Protein AF-A0A963WR37-F1 (afdb_monomer)

Foldseek 3Di:
DDDDLVNLVVLLVVLVVLVCVLVVPPADDPRNVVSVVVNVVSVVVNVVSVVVVVVVVVVVVVD

Structure (mmCIF, N/CA/C/O backbone):
data_AF-A0A963WR37-F1
#
_entry.id   AF-A0A963WR37-F1
#
loop_
_atom_site.group_PDB
_atom_site.id
_atom_site.type_symbol
_atom_site.label_atom_id
_atom_site.label_alt_id
_atom_site.label_comp_id
_atom_site.label_asym_id
_atom_site.label_entity_id
_atom_site.label_seq_id
_atom_site.pdbx_PDB_ins_code
_atom_site.Cartn_x
_atom_site.Cartn_y
_atom_site.Cartn_z
_atom_site.occupancy
_atom_site.B_iso_or_equiv
_atom_site.auth_seq_id
_atom_site.auth_comp_id
_atom_site.auth_asym_id
_atom_site.auth_atom_id
_atom_site.pdbx_PDB_model_num
ATOM 1 N N . MET A 1 1 ? -13.789 15.600 10.882 1.00 58.03 1 MET A N 1
ATOM 2 C CA . MET A 1 1 ? -13.918 14.905 9.584 1.00 58.03 1 MET A CA 1
ATOM 3 C C . MET A 1 1 ? -13.492 13.464 9.809 1.00 58.03 1 MET A C 1
ATOM 5 O O . MET A 1 1 ? -12.346 13.261 10.184 1.00 58.03 1 MET A O 1
ATOM 9 N N . THR A 1 2 ? -14.393 12.491 9.674 1.00 81.88 2 THR A N 1
ATOM 10 C CA . THR A 1 2 ? -14.060 11.070 9.879 1.00 81.88 2 THR A CA 1
ATOM 11 C C . THR A 1 2 ? -13.797 10.431 8.525 1.00 81.88 2 THR A C 1
ATOM 13 O O . THR A 1 2 ? -14.641 10.520 7.637 1.00 81.88 2 THR A O 1
ATOM 16 N N . ILE A 1 3 ? -12.631 9.809 8.350 1.00 84.75 3 ILE A N 1
ATOM 17 C CA . ILE A 1 3 ? -12.332 9.020 7.150 1.00 84.75 3 ILE A CA 1
ATOM 18 C C . ILE A 1 3 ? -13.078 7.673 7.266 1.00 84.75 3 ILE A C 1
ATOM 20 O O . ILE A 1 3 ? -12.882 6.984 8.277 1.00 84.75 3 ILE A O 1
ATOM 24 N N . PRO A 1 4 ? -13.927 7.299 6.286 1.00 93.44 4 PRO A N 1
ATOM 25 C CA . PRO A 1 4 ? -14.594 5.993 6.242 1.00 93.44 4 PRO A CA 1
ATOM 26 C C . PRO A 1 4 ? -13.600 4.823 6.220 1.00 93.44 4 PRO A C 1
ATOM 28 O O . PRO A 1 4 ? -12.517 4.965 5.658 1.00 93.44 4 PRO A O 1
ATOM 31 N N . ALA A 1 5 ? -13.967 3.665 6.780 1.00 91.38 5 ALA A N 1
ATOM 32 C CA . ALA A 1 5 ? -13.117 2.463 6.764 1.00 91.38 5 ALA A CA 1
ATOM 33 C C . ALA A 1 5 ? -12.754 2.034 5.330 1.00 91.38 5 ALA A C 1
ATOM 35 O O . ALA A 1 5 ? -11.582 1.871 5.017 1.00 91.38 5 ALA A O 1
ATOM 36 N N . GLU A 1 6 ? -13.734 2.047 4.425 1.00 93.75 6 GLU A N 1
ATOM 37 C CA . GLU A 1 6 ? -13.554 1.729 3.001 1.00 93.75 6 GLU A CA 1
ATOM 38 C C . GLU A 1 6 ? -12.475 2.588 2.325 1.00 93.75 6 GLU A C 1
ATOM 40 O O . GLU A 1 6 ? -11.785 2.133 1.418 1.00 93.75 6 GLU A O 1
ATOM 45 N N . ARG A 1 7 ? -12.312 3.849 2.751 1.00 94.56 7 ARG A N 1
ATOM 46 C CA . ARG A 1 7 ? -11.266 4.737 2.221 1.00 94.56 7 ARG A CA 1
ATOM 47 C C . ARG A 1 7 ? -9.879 4.316 2.702 1.00 94.56 7 ARG A C 1
ATOM 49 O O . ARG A 1 7 ? -8.933 4.459 1.936 1.00 94.56 7 ARG A O 1
ATOM 56 N N . LEU A 1 8 ? -9.756 3.824 3.935 1.00 94.44 8 LEU A N 1
ATOM 57 C CA . LEU A 1 8 ? -8.497 3.292 4.465 1.00 94.44 8 LEU A CA 1
ATOM 58 C C . LEU A 1 8 ? -8.119 2.005 3.725 1.00 94.44 8 LEU A C 1
ATOM 60 O O . LEU A 1 8 ? -6.994 1.894 3.242 1.00 94.44 8 LEU A O 1
ATOM 64 N N . ASP A 1 9 ? -9.088 1.113 3.515 1.00 94.62 9 ASP A N 1
ATOM 65 C CA . ASP A 1 9 ? -8.882 -0.127 2.760 1.00 94.62 9 ASP A CA 1
ATOM 66 C C . ASP A 1 9 ? -8.486 0.151 1.303 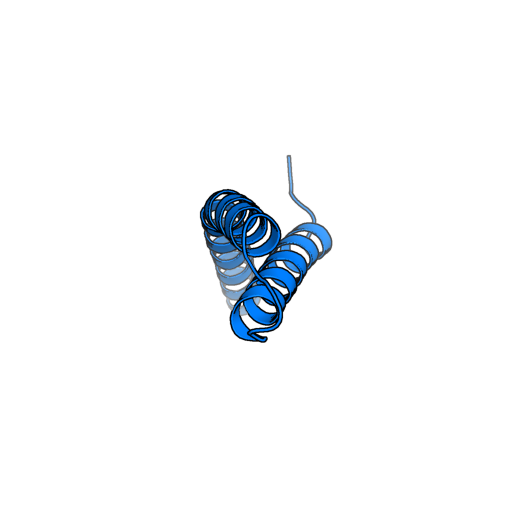1.00 94.62 9 ASP A C 1
ATOM 68 O O . ASP A 1 9 ? -7.581 -0.482 0.765 1.00 94.62 9 ASP A O 1
ATOM 72 N N . GLN A 1 10 ? -9.102 1.151 0.661 1.00 96.00 10 GLN A N 1
ATOM 73 C CA . GLN A 1 10 ? -8.719 1.585 -0.688 1.00 96.00 10 GLN A CA 1
ATOM 74 C C . GLN A 1 10 ? -7.273 2.086 -0.754 1.00 96.00 10 GLN A C 1
ATOM 76 O O . GLN A 1 10 ? -6.582 1.821 -1.737 1.00 96.00 10 GLN A O 1
ATOM 81 N N . ILE A 1 11 ? -6.809 2.823 0.261 1.00 95.62 11 ILE A N 1
ATOM 82 C CA . ILE A 1 11 ? -5.419 3.293 0.326 1.00 95.62 11 ILE A CA 1
ATOM 83 C C . ILE A 1 11 ? -4.475 2.095 0.448 1.00 95.62 11 ILE A C 1
ATOM 85 O O . ILE A 1 11 ? -3.519 2.002 -0.321 1.00 95.62 11 ILE A O 1
ATOM 89 N N . ALA A 1 12 ? -4.771 1.164 1.358 1.00 94.38 12 ALA A N 1
ATOM 90 C CA . ALA A 1 12 ? -3.976 -0.045 1.550 1.00 94.38 12 ALA A CA 1
ATOM 91 C C . ALA A 1 12 ? -3.924 -0.903 0.275 1.00 94.38 12 ALA A C 1
ATOM 93 O O . ALA A 1 12 ? -2.853 -1.350 -0.131 1.00 94.38 12 ALA A O 1
ATOM 94 N N . HIS A 1 13 ? -5.060 -1.069 -0.407 1.00 96.56 13 HIS A N 1
ATOM 95 C CA . HIS A 1 13 ? -5.137 -1.835 -1.647 1.00 96.56 13 HIS A CA 1
ATOM 96 C C . HIS A 1 13 ? -4.289 -1.214 -2.760 1.00 96.56 13 HIS A C 1
ATOM 98 O O . HIS A 1 13 ? -3.471 -1.902 -3.364 1.00 96.56 13 HIS A O 1
ATOM 104 N N . ARG A 1 14 ? -4.416 0.100 -2.984 1.00 96.00 14 ARG A N 1
ATOM 105 C CA . ARG A 1 14 ? -3.626 0.811 -4.002 1.00 96.00 14 ARG A CA 1
ATOM 106 C C . ARG A 1 14 ? -2.127 0.734 -3.732 1.00 96.00 14 ARG A C 1
ATOM 108 O O . ARG A 1 14 ? -1.343 0.664 -4.674 1.00 96.00 14 ARG A O 1
ATOM 115 N N . PHE A 1 15 ? -1.732 0.766 -2.462 1.00 96.50 15 PHE A N 1
ATOM 116 C CA . PHE A 1 15 ? -0.335 0.618 -2.077 1.00 96.50 15 PHE A CA 1
ATOM 117 C C . PHE A 1 15 ? 0.185 -0.793 -2.384 1.00 96.50 15 PHE A C 1
ATOM 119 O O . PHE A 1 15 ? 1.204 -0.929 -3.057 1.00 96.50 15 PHE A O 1
ATOM 126 N N . ALA A 1 16 ? -0.571 -1.830 -2.013 1.00 95.69 16 ALA A N 1
ATOM 127 C CA . ALA A 1 16 ? -0.221 -3.219 -2.305 1.00 95.69 16 ALA A CA 1
ATOM 128 C C . ALA A 1 16 ? -0.154 -3.517 -3.816 1.00 95.69 16 ALA A C 1
ATOM 130 O O . ALA A 1 16 ? 0.735 -4.234 -4.274 1.00 95.69 16 ALA A O 1
ATOM 131 N N . GLU A 1 17 ? -1.063 -2.950 -4.616 1.00 95.56 17 GLU A N 1
ATOM 132 C CA . GLU A 1 17 ? -1.019 -3.063 -6.080 1.00 95.56 17 GLU A CA 1
ATOM 133 C C . GLU A 1 17 ? 0.255 -2.441 -6.662 1.00 95.56 17 GLU A C 1
ATOM 135 O O . GLU A 1 17 ? 0.873 -3.004 -7.569 1.00 95.56 17 GLU A O 1
ATOM 140 N N . LEU A 1 18 ? 0.662 -1.283 -6.140 1.00 95.25 18 LEU A N 1
ATOM 141 C CA . LEU A 1 18 ? 1.858 -0.586 -6.592 1.00 95.25 18 LEU A CA 1
ATOM 142 C C . LEU A 1 18 ? 3.135 -1.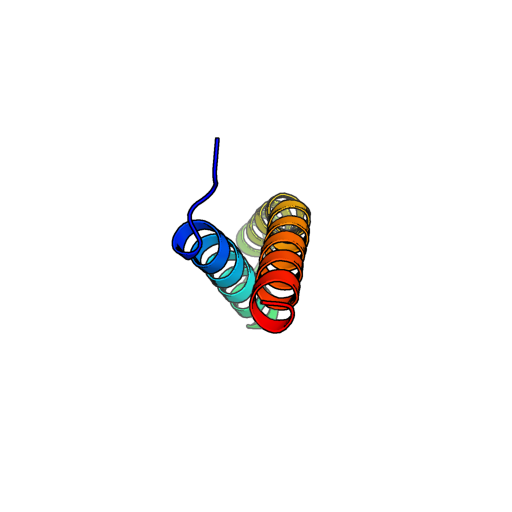345 -6.212 1.00 95.25 18 LEU A C 1
ATOM 144 O O . LEU A 1 18 ? 4.008 -1.516 -7.065 1.00 95.25 18 LEU A O 1
ATOM 148 N N . GLU A 1 19 ? 3.208 -1.873 -4.989 1.00 94.56 19 GLU A N 1
ATOM 149 C CA . GLU A 1 19 ? 4.281 -2.775 -4.553 1.00 94.56 19 GLU A CA 1
ATOM 150 C C . GLU A 1 19 ? 4.377 -4.011 -5.444 1.00 94.56 19 GLU A C 1
ATOM 152 O O . GLU A 1 19 ? 5.453 -4.328 -5.952 1.00 94.56 19 GLU A O 1
ATOM 157 N N . ALA A 1 20 ? 3.248 -4.680 -5.698 1.00 95.25 20 ALA A N 1
ATOM 158 C CA . ALA A 1 20 ? 3.202 -5.853 -6.563 1.00 95.25 20 ALA A CA 1
ATOM 159 C C . ALA A 1 20 ? 3.677 -5.520 -7.983 1.00 95.25 20 ALA A C 1
ATOM 161 O O . ALA A 1 20 ? 4.446 -6.273 -8.585 1.00 95.25 20 ALA A O 1
ATOM 162 N N . ARG A 1 21 ? 3.272 -4.361 -8.515 1.00 92.62 21 ARG A N 1
ATOM 163 C CA . ARG A 1 21 ? 3.698 -3.893 -9.835 1.00 92.62 21 ARG A CA 1
ATOM 164 C C . ARG A 1 21 ? 5.202 -3.622 -9.885 1.00 92.62 21 ARG A C 1
ATOM 166 O O . ARG A 1 21 ? 5.839 -4.008 -10.862 1.00 92.62 21 ARG A O 1
ATOM 173 N N . MET A 1 22 ? 5.783 -3.014 -8.854 1.00 92.75 22 MET A N 1
ATOM 174 C CA . MET A 1 22 ? 7.231 -2.790 -8.766 1.00 92.75 22 MET A CA 1
ATOM 175 C C . MET A 1 22 ? 8.013 -4.099 -8.598 1.00 92.75 22 MET A C 1
ATOM 177 O O . MET A 1 22 ? 9.044 -4.282 -9.243 1.00 92.75 22 MET A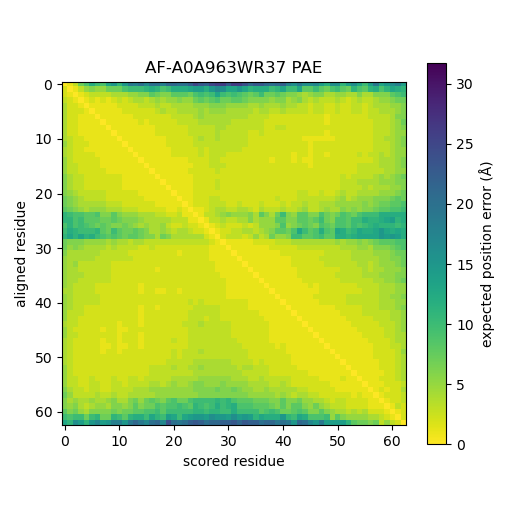 O 1
ATOM 181 N N . ALA A 1 23 ? 7.497 -5.032 -7.797 1.00 93.44 23 ALA A N 1
ATOM 182 C CA . ALA A 1 23 ? 8.106 -6.340 -7.559 1.00 93.44 23 ALA A CA 1
ATOM 183 C C . ALA A 1 23 ? 7.968 -7.309 -8.746 1.00 93.44 23 ALA A C 1
ATOM 185 O O . ALA A 1 23 ? 8.732 -8.267 -8.844 1.00 93.44 23 ALA A O 1
ATOM 186 N N . SER A 1 24 ? 7.027 -7.063 -9.664 1.00 93.25 24 SER A N 1
ATOM 187 C CA . SER A 1 24 ? 6.779 -7.921 -10.832 1.00 93.25 24 SER A CA 1
ATOM 188 C C . SER A 1 24 ? 7.972 -8.038 -11.790 1.00 93.25 24 SER A C 1
ATOM 190 O O . SER A 1 24 ? 8.018 -8.964 -12.597 1.00 93.25 24 SER A O 1
ATOM 192 N N . GLY A 1 25 ? 8.919 -7.094 -11.734 1.00 88.75 25 GLY A N 1
ATOM 193 C CA . GLY A 1 25 ? 10.074 -7.048 -12.631 1.00 88.75 25 GLY A CA 1
ATOM 194 C C . GLY A 1 25 ? 9.734 -6.692 -14.082 1.00 88.75 25 GLY A C 1
ATOM 195 O O . GLY A 1 25 ? 10.615 -6.745 -14.932 1.00 88.75 25 GLY A O 1
ATOM 196 N N . THR A 1 26 ? 8.485 -6.319 -14.386 1.00 91.00 26 THR A N 1
ATOM 197 C CA . THR A 1 26 ? 8.046 -5.978 -15.753 1.00 91.00 26 THR A CA 1
ATOM 198 C C . THR A 1 26 ? 8.113 -4.480 -16.062 1.00 91.00 26 THR A C 1
ATOM 200 O O . THR A 1 26 ? 7.681 -4.054 -17.132 1.00 91.00 26 THR A O 1
ATOM 203 N N . LEU A 1 27 ? 8.557 -3.655 -15.111 1.00 91.00 27 LEU A N 1
ATOM 204 C CA . LEU A 1 27 ? 8.692 -2.210 -15.282 1.00 91.00 27 LEU A CA 1
ATOM 205 C C . LEU A 1 27 ? 10.125 -1.856 -15.679 1.00 91.00 27 LEU A C 1
ATOM 207 O O . LEU A 1 27 ? 11.063 -2.202 -14.968 1.00 91.00 27 LEU A O 1
ATOM 211 N N . GLU A 1 28 ? 10.282 -1.101 -16.766 1.00 92.75 28 GLU A N 1
ATOM 212 C CA . GLU A 1 28 ? 11.586 -0.649 -17.260 1.00 92.75 28 GLU A CA 1
ATOM 213 C C . GLU A 1 28 ? 11.618 0.871 -17.469 1.00 92.75 28 GLU A C 1
ATOM 215 O O . GLU A 1 28 ? 10.594 1.503 -17.750 1.00 92.75 28 GLU A O 1
ATOM 220 N N . GLY A 1 29 ? 12.813 1.457 -17.330 1.00 92.50 29 GLY A N 1
ATOM 221 C CA . GLY A 1 29 ? 13.082 2.869 -17.613 1.00 92.50 29 GLY A CA 1
ATOM 222 C C . GLY A 1 29 ? 12.133 3.825 -16.886 1.00 92.50 29 GLY A C 1
ATOM 223 O O . GLY A 1 29 ? 11.964 3.755 -15.666 1.00 92.50 29 GLY A O 1
ATOM 224 N N . ASP A 1 30 ? 11.489 4.706 -17.651 1.00 93.81 30 ASP A N 1
ATOM 225 C CA . ASP A 1 30 ? 10.589 5.743 -17.136 1.00 93.81 30 ASP A CA 1
ATOM 226 C C . ASP A 1 30 ? 9.392 5.173 -16.362 1.00 93.81 30 ASP A C 1
ATOM 228 O O . ASP A 1 30 ? 8.930 5.786 -15.398 1.00 93.81 30 ASP A O 1
ATOM 232 N N . ALA A 1 31 ? 8.911 3.978 -16.725 1.00 92.94 31 ALA A N 1
ATOM 233 C CA . ALA A 1 31 ? 7.783 3.348 -16.043 1.00 92.94 31 ALA A CA 1
ATOM 234 C C . ALA A 1 31 ? 8.148 2.908 -14.615 1.00 92.94 31 ALA A C 1
ATOM 236 O O . ALA A 1 31 ? 7.330 3.041 -13.704 1.00 92.94 31 ALA A O 1
ATOM 237 N N . PHE A 1 32 ? 9.379 2.428 -14.405 1.00 93.88 32 PHE A N 1
ATOM 238 C CA . PHE A 1 32 ? 9.883 2.084 -13.073 1.00 93.88 32 PHE A CA 1
ATOM 239 C C . PHE A 1 32 ? 10.129 3.334 -12.225 1.00 93.88 32 PHE A C 1
ATOM 241 O O . PHE A 1 32 ? 9.750 3.375 -11.053 1.00 93.88 32 PHE A O 1
ATOM 248 N N . VAL A 1 33 ? 10.723 4.375 -12.821 1.00 95.25 33 VAL A N 1
ATOM 249 C CA . VAL A 1 33 ? 10.967 5.653 -12.134 1.00 95.25 33 VAL A CA 1
ATOM 250 C C . VAL A 1 33 ? 9.651 6.265 -11.670 1.00 95.25 33 VAL A C 1
ATOM 252 O O . VAL A 1 33 ? 9.565 6.721 -10.531 1.00 95.25 33 VAL A O 1
ATOM 255 N N . GLN A 1 34 ? 8.620 6.241 -12.517 1.00 95.31 34 GLN A N 1
ATOM 256 C CA . GLN A 1 34 ? 7.339 6.813 -12.137 1.00 95.31 34 GLN A CA 1
ATOM 257 C C . GLN A 1 34 ? 6.620 5.994 -11.067 1.00 95.31 34 GLN A C 1
ATOM 259 O O . GLN A 1 34 ? 6.176 6.571 -10.079 1.00 95.31 34 GLN A O 1
ATOM 264 N N . ALA A 1 35 ? 6.599 4.664 -11.190 1.00 94.50 35 ALA A N 1
ATOM 265 C CA . ALA A 1 35 ? 6.059 3.807 -10.136 1.00 94.50 35 ALA A CA 1
ATOM 266 C C . ALA A 1 35 ? 6.782 4.016 -8.793 1.00 94.50 35 ALA A C 1
ATOM 268 O O . ALA A 1 35 ? 6.136 4.060 -7.752 1.00 94.50 35 ALA A O 1
ATOM 269 N N . SER A 1 36 ? 8.103 4.226 -8.812 1.00 94.38 36 SER A N 1
ATOM 270 C CA . SER A 1 36 ? 8.880 4.502 -7.596 1.00 94.38 36 SER A CA 1
ATOM 271 C C . SER A 1 36 ? 8.513 5.840 -6.946 1.00 94.38 36 SER A C 1
ATOM 273 O O . SER A 1 36 ? 8.511 5.945 -5.721 1.00 94.38 36 SER A O 1
ATOM 275 N N . ARG A 1 37 ? 8.198 6.869 -7.743 1.00 96.44 37 ARG A N 1
ATOM 276 C CA . ARG A 1 37 ? 7.737 8.169 -7.227 1.00 96.44 37 ARG A CA 1
ATOM 277 C C . ARG A 1 37 ? 6.351 8.054 -6.615 1.00 96.44 37 ARG A C 1
ATOM 279 O O . ARG A 1 37 ? 6.168 8.461 -5.473 1.00 96.44 37 ARG A O 1
ATOM 286 N N . ASP A 1 38 ? 5.426 7.428 -7.341 1.00 95.94 38 ASP A N 1
ATOM 287 C CA . ASP A 1 38 ? 4.072 7.166 -6.853 1.00 95.94 38 ASP A CA 1
ATOM 288 C C . ASP A 1 38 ? 4.118 6.365 -5.538 1.00 95.94 38 ASP A C 1
ATOM 290 O O . ASP A 1 38 ? 3.351 6.632 -4.614 1.00 95.94 38 ASP A O 1
ATOM 294 N N . TYR A 1 39 ? 5.058 5.420 -5.424 1.00 95.69 39 TYR A N 1
ATOM 295 C CA . TYR A 1 39 ? 5.258 4.617 -4.220 1.00 95.69 39 TYR A CA 1
ATOM 296 C C . TYR A 1 39 ? 5.733 5.480 -3.054 1.00 95.69 39 TYR A C 1
ATOM 298 O O . TYR A 1 39 ? 5.135 5.431 -1.983 1.00 95.69 39 TYR A O 1
ATOM 306 N N . ALA A 1 40 ? 6.758 6.309 -3.265 1.00 97.12 40 ALA A N 1
ATOM 307 C CA . ALA A 1 40 ? 7.299 7.182 -2.226 1.00 97.12 40 ALA A CA 1
ATOM 308 C C . ALA A 1 40 ? 6.272 8.211 -1.717 1.00 97.12 40 ALA A C 1
ATOM 310 O O . ALA A 1 40 ? 6.292 8.579 -0.544 1.00 97.12 40 ALA A O 1
ATOM 311 N N . GLU A 1 41 ? 5.364 8.667 -2.581 1.00 96.50 41 GLU A N 1
ATOM 312 C CA . GLU A 1 4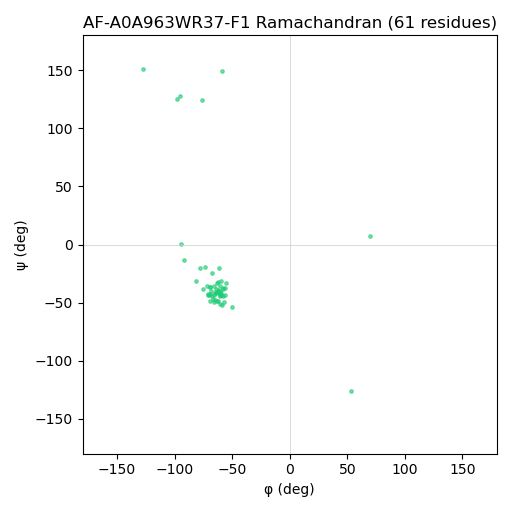1 ? 4.272 9.566 -2.197 1.00 96.50 41 GLU A CA 1
ATOM 313 C C . GLU A 1 41 ? 3.159 8.837 -1.432 1.00 96.50 41 GLU A C 1
ATOM 315 O O . GLU A 1 41 ? 2.601 9.380 -0.474 1.00 96.50 41 GLU A O 1
ATOM 320 N N . LEU A 1 42 ? 2.835 7.604 -1.834 1.00 96.56 42 LEU A N 1
ATOM 321 C CA . LEU A 1 42 ? 1.745 6.833 -1.241 1.00 96.56 42 LEU A CA 1
ATOM 322 C C . LEU A 1 42 ? 2.141 6.135 0.070 1.00 96.56 42 LEU A C 1
ATOM 324 O O . LEU A 1 42 ? 1.297 5.999 0.955 1.00 96.56 42 LEU A O 1
ATOM 328 N N . GLU A 1 43 ? 3.405 5.740 0.229 1.00 96.75 43 GLU A N 1
ATOM 329 C CA . GLU A 1 43 ? 3.938 5.050 1.411 1.00 96.75 43 GLU A CA 1
ATOM 330 C C . GLU A 1 43 ? 3.592 5.737 2.748 1.00 96.75 43 GLU A C 1
ATOM 332 O O . GLU A 1 43 ? 3.022 5.070 3.620 1.00 96.75 43 GLU A O 1
ATOM 337 N N . PRO A 1 44 ? 3.872 7.040 2.967 1.00 97.25 44 PRO A N 1
ATOM 338 C CA . PRO A 1 44 ? 3.550 7.682 4.241 1.00 97.25 44 PRO A CA 1
ATOM 339 C C . PRO A 1 44 ? 2.041 7.712 4.510 1.00 97.25 44 PRO A C 1
ATOM 341 O O . PRO A 1 44 ? 1.615 7.589 5.657 1.00 97.25 44 PRO A O 1
ATOM 344 N N . VAL A 1 45 ? 1.219 7.832 3.465 1.00 96.44 45 VAL A N 1
ATOM 345 C CA . VAL A 1 45 ? -0.244 7.844 3.590 1.00 96.44 45 VAL A CA 1
ATOM 346 C C . VAL A 1 45 ? -0.767 6.455 3.955 1.00 96.44 45 VAL A C 1
ATOM 348 O O . VAL A 1 45 ? -1.621 6.336 4.833 1.00 96.44 45 VAL A O 1
ATOM 351 N N . ALA A 1 46 ? -0.240 5.405 3.323 1.00 96.25 46 ALA A N 1
ATOM 352 C CA . ALA A 1 46 ? -0.608 4.021 3.602 1.00 96.25 46 ALA A CA 1
ATOM 353 C C . ALA A 1 46 ? -0.230 3.598 5.028 1.00 96.25 46 ALA A C 1
ATOM 355 O O . ALA A 1 46 ? -1.042 2.976 5.711 1.00 96.25 46 ALA A O 1
ATOM 356 N N . LYS A 1 47 ? 0.948 4.011 5.513 1.00 96.75 47 LYS A N 1
ATOM 357 C CA . LYS A 1 47 ? 1.385 3.768 6.897 1.00 96.75 47 LYS A CA 1
ATOM 358 C C . LYS A 1 47 ? 0.422 4.372 7.917 1.00 96.75 47 LYS A C 1
ATOM 360 O O . LYS A 1 47 ? -0.086 3.658 8.775 1.00 96.75 47 LYS A O 1
ATOM 365 N N . VAL A 1 48 ? 0.095 5.656 7.771 1.00 96.81 48 VAL A N 1
ATOM 366 C CA . VAL A 1 48 ? -0.850 6.328 8.678 1.00 96.81 48 VAL A CA 1
ATOM 367 C C . VAL A 1 48 ? -2.252 5.716 8.577 1.00 96.81 48 VAL A C 1
ATOM 369 O O . VAL A 1 48 ? -2.936 5.566 9.587 1.00 96.81 48 VAL A O 1
ATOM 372 N N . ALA A 1 49 ? -2.700 5.329 7.378 1.00 95.44 49 ALA A N 1
ATOM 373 C CA . ALA A 1 49 ? -3.991 4.664 7.207 1.00 95.44 49 ALA A CA 1
ATOM 374 C C . ALA A 1 49 ? -4.055 3.322 7.959 1.00 95.44 49 ALA A C 1
ATOM 376 O O . ALA A 1 49 ? -5.058 3.051 8.624 1.00 95.44 49 ALA A O 1
ATOM 377 N N . ALA A 1 50 ? -2.979 2.531 7.908 1.00 95.31 50 ALA A N 1
ATOM 378 C CA . ALA A 1 50 ? -2.862 1.274 8.640 1.00 95.31 50 ALA A CA 1
ATOM 379 C C . ALA A 1 50 ? -2.862 1.491 10.162 1.00 95.31 50 ALA A C 1
ATOM 381 O O . ALA A 1 50 ? -3.565 0.782 10.878 1.00 95.31 50 ALA A O 1
ATOM 382 N N . GLU A 1 51 ? -2.154 2.509 10.659 1.00 95.88 51 GLU A N 1
ATOM 383 C CA . GLU A 1 51 ? -2.176 2.879 12.082 1.00 95.88 51 GLU A CA 1
ATOM 384 C C . GLU A 1 51 ? -3.588 3.256 12.552 1.00 95.88 51 GLU A C 1
ATOM 386 O O . GLU A 1 51 ? -4.042 2.808 13.604 1.00 95.88 51 GLU A O 1
ATOM 391 N N . VAL A 1 52 ? -4.329 4.038 11.758 1.00 94.75 52 VAL A N 1
ATOM 392 C CA . VAL A 1 52 ? -5.725 4.394 12.066 1.00 94.75 52 VAL A CA 1
ATOM 393 C C . VAL A 1 52 ? -6.621 3.161 12.103 1.00 94.75 52 VAL A C 1
ATOM 395 O O . VAL A 1 52 ? -7.494 3.067 12.967 1.00 94.75 52 VAL A O 1
ATOM 398 N N . GLN A 1 53 ? -6.438 2.228 11.171 1.00 93.12 53 GLN A N 1
ATOM 399 C CA . GLN A 1 53 ? -7.206 0.989 11.136 1.00 93.12 5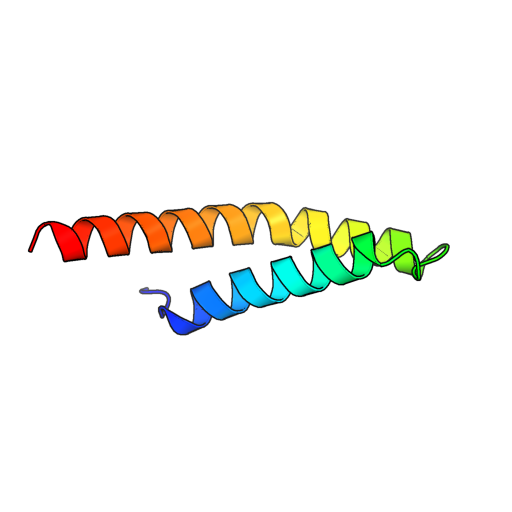3 GLN A CA 1
ATOM 400 C C . GLN A 1 53 ? -6.903 0.107 12.354 1.00 93.12 53 GLN A C 1
ATOM 402 O O . GLN A 1 53 ? -7.842 -0.380 12.980 1.00 93.12 53 GLN A O 1
ATOM 407 N N . ALA A 1 54 ? -5.628 -0.021 12.734 1.00 94.12 54 ALA A N 1
ATOM 408 C CA . ALA A 1 54 ? -5.201 -0.753 13.924 1.00 94.12 54 ALA A CA 1
ATOM 409 C C . ALA A 1 54 ? -5.794 -0.153 15.207 1.00 94.12 54 ALA A C 1
ATOM 411 O O . ALA A 1 54 ? -6.484 -0.855 15.939 1.00 94.12 54 ALA A O 1
ATOM 412 N N . MET A 1 55 ? -5.651 1.162 15.417 1.00 93.75 55 MET A N 1
ATOM 413 C CA . MET A 1 55 ? -6.223 1.850 16.584 1.00 93.75 55 MET A CA 1
ATOM 414 C C . MET A 1 55 ? -7.747 1.682 16.68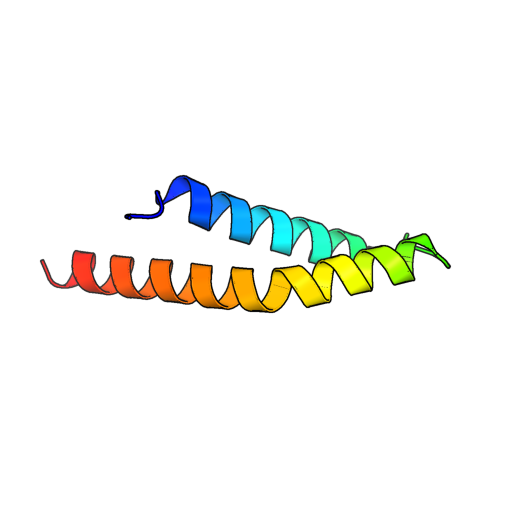1 1.00 93.75 55 MET A C 1
ATOM 416 O O . MET A 1 55 ? -8.295 1.550 17.771 1.00 93.75 55 MET A O 1
ATOM 420 N N . ARG A 1 56 ? -8.461 1.689 15.546 1.00 93.00 56 ARG A N 1
ATOM 421 C CA . ARG A 1 56 ? -9.916 1.450 15.526 1.00 93.00 56 ARG A CA 1
ATOM 422 C C . ARG A 1 56 ? -10.274 0.006 15.873 1.00 93.00 56 ARG A C 1
ATOM 424 O O . ARG A 1 56 ? -11.291 -0.201 16.526 1.00 93.00 56 ARG A O 1
ATOM 431 N N . GLY A 1 57 ? -9.466 -0.958 15.434 1.00 91.94 57 GLY A N 1
ATOM 432 C CA . GLY A 1 57 ? -9.608 -2.362 15.813 1.00 91.94 57 GLY A CA 1
ATOM 433 C C . GLY A 1 57 ? -9.419 -2.557 17.315 1.00 91.94 57 GLY A C 1
ATOM 434 O O . GLY A 1 57 ? -10.294 -3.120 17.960 1.00 91.94 57 GLY A O 1
ATOM 435 N N . GLU A 1 58 ? -8.348 -1.989 17.876 1.00 93.12 58 GLU A N 1
ATOM 436 C CA . GLU A 1 58 ? -8.070 -2.026 19.318 1.00 93.12 58 GLU A CA 1
ATOM 437 C C . GLU A 1 58 ? -9.225 -1.444 20.144 1.00 93.12 58 GLU A C 1
ATOM 439 O O . GLU A 1 58 ? -9.627 -2.038 21.137 1.00 93.12 58 GLU A O 1
ATOM 444 N N . ILE A 1 59 ? -9.811 -0.313 19.726 1.00 91.25 59 ILE A N 1
ATOM 445 C CA . ILE A 1 59 ? -10.986 0.261 20.405 1.00 91.25 59 ILE A CA 1
ATOM 446 C C . ILE A 1 59 ? -12.170 -0.713 20.379 1.00 91.25 59 ILE A C 1
ATOM 448 O O . ILE A 1 59 ? -12.810 -0.901 21.407 1.00 91.25 59 ILE A O 1
ATOM 452 N N . GLY A 1 60 ? -12.448 -1.344 19.236 1.00 89.25 60 GLY A N 1
ATOM 453 C CA . GLY A 1 60 ? -13.551 -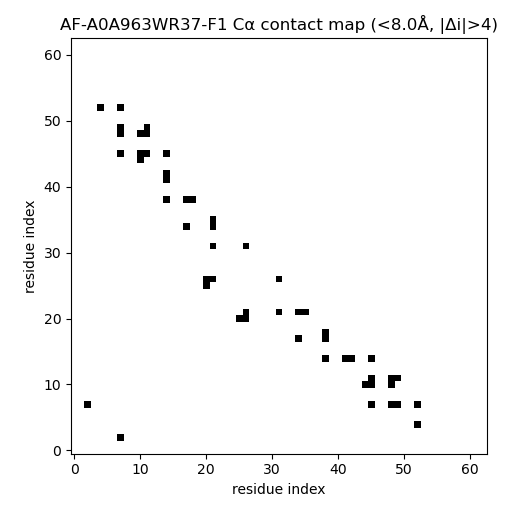2.300 19.110 1.00 89.25 60 GLY A CA 1
ATOM 454 C C . GLY A 1 60 ? -13.357 -3.593 19.910 1.00 89.25 60 GLY A C 1
ATOM 455 O O . GLY A 1 60 ? -14.340 -4.229 20.265 1.00 89.25 60 GLY A O 1
ATOM 456 N N . GLU A 1 61 ? -12.116 -3.985 20.207 1.00 88.44 61 GLU A N 1
ATOM 457 C CA . GLU A 1 61 ? -11.809 -5.127 21.084 1.00 88.44 61 GLU A CA 1
ATOM 458 C C . GLU A 1 61 ? -11.964 -4.799 22.579 1.00 88.44 61 GLU A C 1
ATOM 460 O O . GLU A 1 61 ? -12.080 -5.710 23.401 1.00 88.44 61 GLU A O 1
ATOM 465 N N . LEU A 1 62 ? -11.934 -3.512 22.939 1.00 85.19 62 LEU A N 1
ATOM 466 C CA . LEU A 1 62 ? -12.045 -3.029 24.319 1.00 85.19 62 LEU A CA 1
ATOM 467 C C . LEU A 1 62 ? -13.492 -2.718 24.751 1.00 85.19 62 LEU A C 1
ATOM 469 O O . LEU A 1 62 ? -13.717 -2.522 25.949 1.00 85.19 62 LEU A O 1
ATOM 473 N N . GLU A 1 63 ? -14.438 -2.647 23.809 1.00 66.44 63 GLU A N 1
ATOM 474 C CA . GLU A 1 63 ? -15.885 -2.448 24.038 1.00 66.44 63 GLU A CA 1
ATOM 475 C C . GLU A 1 63 ? -16.635 -3.770 24.279 1.00 66.44 63 GLU A C 1
ATOM 477 O O . GLU A 1 63 ? -17.513 -3.778 25.177 1.00 66.44 63 GLU A O 1
#

Mean predicted aligned error: 3.78 Å

pLDDT: mean 92.79, std 6.33, range [58.03, 97.25]

Sequence (63 aa):
MTIPAERLDQIAHRFAELE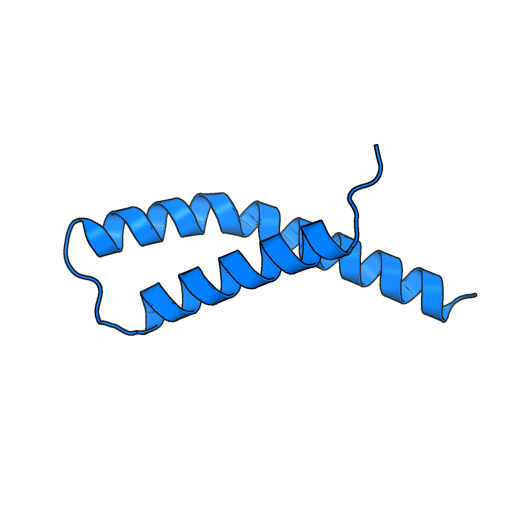ARMASGTLEGDAFVQASRDYAELEPVAKVAAEVQAMRGEIGELE

Secondary structure (DSSP, 8-state):
-PPPHHHHHHHHHHHHHHHHHHHTS---THHHHHHHHHHHHHHHHHHHHHHHHHHHHHHHHH-

Radius of gyration: 14.63 Å; Cα contacts (8 Å, |Δi|>4):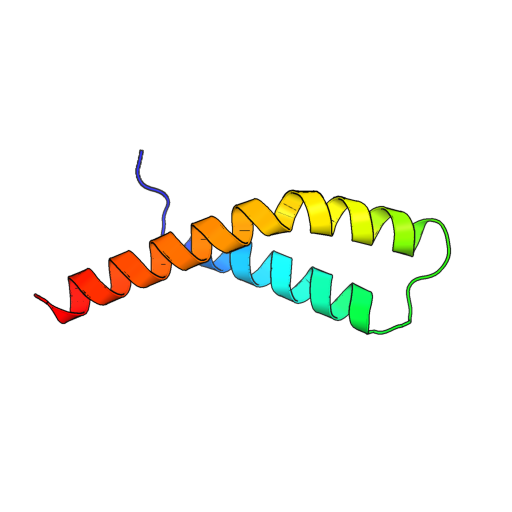 26; chains: 1; bounding box: 29×23×42 Å

Nearest PDB structures (foldseek):
  8k9c-assembly1_B  TM=4.621E-01  e=8.648E-01  Homo sapiens
  8cwy-assembly1_R  TM=5.966E-01  e=4.486E+00  synthetic construct
  3u0c-assembly1_A  TM=7.323E-01  e=6.659E+00  Shigella flexneri
  6jqa-assembly1_D  TM=6.752E-01  e=6.659E+00  Onion yellows phytoplasma OY-W
  8gae-assembly1_C  TM=6.178E-01  e=6.659E+00  Homo sapiens

Solvent-accessible surface area (backbone atoms only — not comparable to full-atom values): 3672 Å² total; per-residue (Å²): 137,83,84,56,69,71,59,38,52,50,44,46,49,56,51,52,53,50,52,50,50,66,70,65,71,80,55,58,71,69,58,37,55,49,52,52,50,55,44,65,65,44,47,66,55,35,52,52,36,49,52,53,52,49,56,52,50,56,52,65,75,74,110